Protein AF-A0A699X3F3-F1 (afdb_monomer_lite)

pLDDT: mean 88.19, std 12.66, range [46.34, 97.38]

Radius of gyration: 15.13 Å; chains: 1; bounding box: 33×50×34 Å

Sequence (91 aa):
ARDRLSRDAQNLTDQSRTDPSVTAPYKWDEISETAKHAGILTVVNNAGPQTRPYYEKGRYMTNVNEENWVARWYLWHSFRYRLVRPFRPVQ

Secondary structure (DSSP, 8-state):
-HHHHTT-GGGB-HHHHH-TT--SSPPGGGB-HHHHHHHHHHHHHT--TTTHHHHHHTEEE-SS-EEEHHHHHHHHHHHHTTT--------

Structure (mmCIF, N/CA/C/O backbone):
data_AF-A0A699X3F3-F1
#
_entry.id   AF-A0A699X3F3-F1
#
loop_
_atom_site.group_PDB
_atom_site.id
_atom_site.type_symbol
_atom_site.label_atom_id
_atom_site.label_alt_id
_atom_site.label_comp_id
_atom_site.label_asym_id
_atom_site.label_entity_id
_atom_site.label_seq_id
_atom_site.pdbx_PDB_ins_code
_atom_site.Cartn_x
_atom_site.Cartn_y
_atom_site.Cartn_z
_atom_site.occupancy
_atom_site.B_iso_or_equiv
_atom_site.auth_seq_id
_atom_site.auth_comp_id
_atom_site.auth_asym_id
_atom_site.auth_atom_id
_atom_site.pdbx_PDB_model_num
ATOM 1 N N . ALA A 1 1 ? -6.427 -5.471 -2.987 1.00 81.38 1 ALA A N 1
ATOM 2 C CA . ALA A 1 1 ? -5.333 -4.535 -2.634 1.00 81.38 1 ALA A CA 1
ATOM 3 C C . ALA A 1 1 ? -3.972 -5.018 -3.153 1.00 81.38 1 ALA A C 1
ATOM 5 O O . ALA A 1 1 ? -3.462 -4.393 -4.072 1.00 81.38 1 ALA A O 1
ATOM 6 N N . ARG A 1 2 ? -3.422 -6.143 -2.657 1.00 89.00 2 ARG A N 1
ATOM 7 C CA . ARG A 1 2 ? -2.114 -6.703 -3.079 1.00 89.00 2 ARG A CA 1
ATOM 8 C C . ARG A 1 2 ? -1.933 -6.842 -4.595 1.00 89.00 2 ARG A C 1
ATOM 10 O O . ARG A 1 2 ? -0.947 -6.359 -5.138 1.00 89.00 2 ARG A O 1
ATOM 17 N N . ASP A 1 3 ? -2.870 -7.498 -5.279 1.00 89.75 3 ASP A N 1
ATOM 18 C CA . ASP A 1 3 ? -2.719 -7.790 -6.715 1.00 89.75 3 ASP A CA 1
ATOM 19 C C . ASP A 1 3 ? -2.695 -6.528 -7.572 1.00 89.75 3 ASP A C 1
ATOM 21 O O . ASP A 1 3 ? -1.956 -6.470 -8.545 1.00 89.75 3 ASP A O 1
ATOM 25 N N . ARG A 1 4 ? -3.450 -5.498 -7.174 1.00 89.44 4 ARG A N 1
ATOM 26 C CA . ARG A 1 4 ? -3.403 -4.183 -7.819 1.00 89.44 4 ARG A CA 1
ATOM 27 C C . ARG A 1 4 ? -2.039 -3.523 -7.599 1.00 89.44 4 ARG A C 1
ATOM 29 O O . ARG A 1 4 ? -1.401 -3.124 -8.560 1.00 89.44 4 ARG A O 1
ATOM 36 N N . LEU A 1 5 ? -1.575 -3.480 -6.347 1.00 92.31 5 LEU A N 1
ATOM 37 C CA . LEU A 1 5 ? -0.291 -2.866 -5.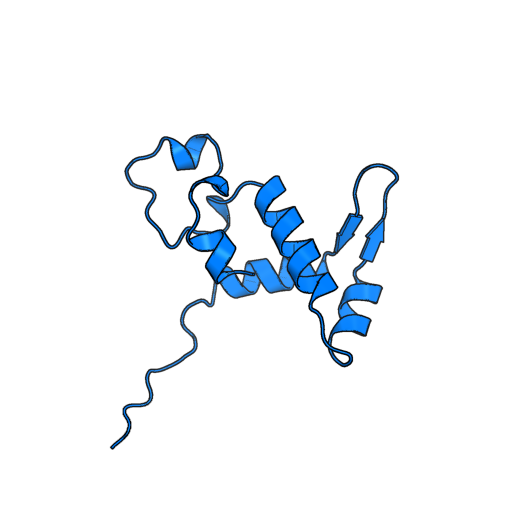977 1.00 92.31 5 LEU A CA 1
ATOM 38 C C . LEU A 1 5 ? 0.903 -3.519 -6.676 1.00 92.31 5 LEU A C 1
ATOM 40 O O . LEU A 1 5 ? 1.793 -2.832 -7.153 1.00 92.31 5 LEU A O 1
ATOM 44 N N . SER A 1 6 ? 0.916 -4.848 -6.737 1.00 92.81 6 SER A N 1
ATOM 45 C CA . SER A 1 6 ? 2.046 -5.615 -7.273 1.00 92.81 6 SER A CA 1
ATOM 46 C C . SER A 1 6 ? 2.101 -5.677 -8.802 1.00 92.81 6 SER A C 1
ATOM 48 O O . SER A 1 6 ? 3.029 -6.274 -9.333 1.00 92.81 6 SER A O 1
ATOM 50 N N . ARG A 1 7 ? 1.131 -5.114 -9.529 1.00 93.50 7 ARG A N 1
ATOM 51 C CA . ARG A 1 7 ? 1.091 -5.179 -11.004 1.00 93.50 7 ARG A CA 1
ATOM 52 C C . ARG A 1 7 ? 1.254 -3.833 -11.692 1.00 93.50 7 ARG A C 1
ATOM 54 O O . ARG A 1 7 ? 1.485 -3.804 -12.893 1.00 93.50 7 ARG A O 1
ATOM 61 N N . ASP A 1 8 ? 1.107 -2.743 -10.956 1.00 94.38 8 ASP A N 1
ATOM 62 C CA . ASP A 1 8 ? 1.080 -1.401 -11.520 1.00 94.38 8 ASP A CA 1
ATOM 63 C C . ASP A 1 8 ? 2.398 -0.673 -11.228 1.00 94.38 8 ASP A C 1
ATOM 65 O O . ASP A 1 8 ? 2.752 -0.439 -10.0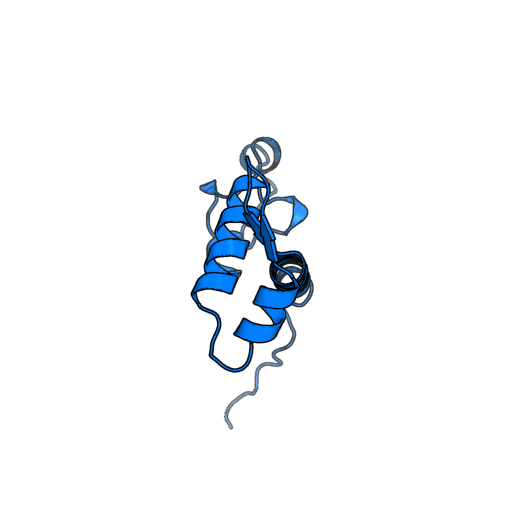71 1.00 94.38 8 ASP A O 1
ATOM 69 N N . ALA A 1 9 ? 3.125 -0.346 -12.300 1.00 93.88 9 ALA A N 1
ATOM 70 C CA . ALA A 1 9 ? 4.447 0.275 -12.270 1.00 93.88 9 ALA A CA 1
ATOM 71 C C . ALA A 1 9 ? 4.443 1.690 -11.664 1.00 93.88 9 ALA A C 1
ATOM 73 O O . ALA A 1 9 ? 5.484 2.172 -11.212 1.00 93.88 9 ALA A O 1
ATOM 74 N N . GLN A 1 10 ? 3.284 2.358 -11.602 1.00 95.06 10 GLN A N 1
ATOM 75 C CA . GLN A 1 10 ? 3.160 3.641 -10.906 1.00 95.06 10 GLN A CA 1
ATOM 76 C C . GLN A 1 10 ? 3.377 3.491 -9.398 1.00 95.06 10 GLN A C 1
ATOM 78 O O . GLN A 1 10 ? 3.821 4.431 -8.743 1.00 95.06 10 GLN A O 1
ATOM 83 N N . ASN A 1 11 ? 3.149 2.294 -8.851 1.00 96.12 11 ASN A N 1
ATOM 84 C CA . ASN A 1 11 ? 3.356 2.018 -7.434 1.00 96.12 11 ASN A CA 1
ATOM 85 C C . ASN A 1 11 ? 4.827 1.807 -7.061 1.00 96.12 11 ASN A C 1
ATOM 87 O O . ASN A 1 11 ? 5.132 1.775 -5.870 1.00 96.12 11 ASN A O 1
ATOM 91 N N . LEU A 1 12 ? 5.733 1.665 -8.032 1.00 96.88 12 LEU A N 1
ATOM 92 C CA . LEU A 1 12 ? 7.153 1.440 -7.770 1.00 96.88 12 LEU A CA 1
ATOM 93 C C . LEU A 1 12 ? 7.826 2.649 -7.114 1.00 96.88 12 LEU A C 1
ATOM 95 O O . LEU A 1 12 ? 7.403 3.793 -7.295 1.00 96.88 12 LEU A O 1
ATOM 99 N N . THR A 1 13 ? 8.906 2.389 -6.379 1.00 97.38 13 THR A N 1
ATOM 100 C CA . THR A 1 13 ? 9.895 3.425 -6.055 1.00 97.38 13 THR A CA 1
ATOM 101 C C . THR A 1 13 ? 10.540 3.957 -7.337 1.00 97.38 13 THR A C 1
ATOM 103 O O . THR A 1 13 ? 10.566 3.265 -8.358 1.00 97.38 13 THR A O 1
ATOM 106 N N . ASP A 1 14 ? 11.095 5.168 -7.297 1.00 96.12 14 ASP A N 1
ATOM 107 C CA . ASP A 1 14 ? 11.767 5.741 -8.470 1.00 96.12 14 ASP A CA 1
ATOM 108 C C . ASP A 1 14 ? 12.952 4.877 -8.919 1.00 96.12 14 ASP A C 1
ATOM 110 O O . ASP A 1 14 ? 13.100 4.611 -10.110 1.00 96.12 14 ASP A O 1
ATOM 114 N N . GLN A 1 15 ? 13.717 4.337 -7.963 1.00 96.00 15 GLN A N 1
ATOM 115 C CA . GLN A 1 15 ? 14.812 3.406 -8.233 1.00 96.00 15 GLN A CA 1
ATOM 116 C C . GLN A 1 15 ? 14.312 2.133 -8.927 1.00 96.00 15 GLN A C 1
ATOM 118 O O . GLN A 1 15 ? 14.805 1.779 -9.997 1.00 96.00 15 GLN A O 1
ATOM 123 N N . SER A 1 16 ? 13.306 1.462 -8.359 1.00 96.31 16 SER A N 1
ATOM 124 C CA . SER A 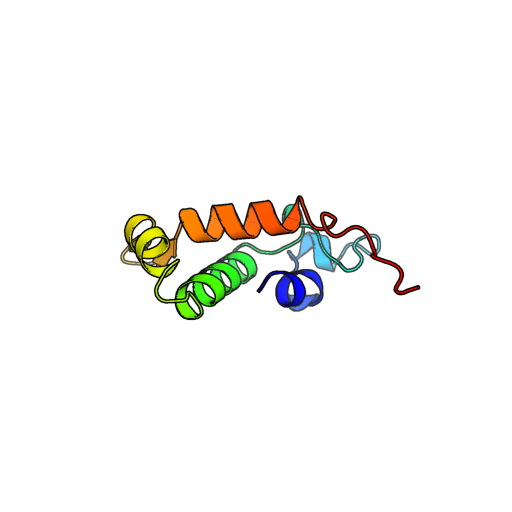1 16 ? 12.766 0.224 -8.932 1.00 96.31 16 SER A CA 1
ATOM 125 C C . SER A 1 16 ? 12.113 0.447 -10.296 1.00 96.31 16 SER A C 1
ATOM 127 O O . SER A 1 16 ? 12.135 -0.450 -11.127 1.00 96.31 16 SER A O 1
ATOM 129 N N . ARG A 1 17 ? 11.555 1.636 -10.556 1.00 95.00 17 ARG A N 1
ATOM 130 C CA . ARG A 1 17 ? 10.978 1.990 -11.862 1.00 95.00 17 ARG A CA 1
ATOM 131 C C . ARG A 1 17 ? 12.039 2.125 -12.955 1.00 95.00 17 ARG A C 1
ATOM 133 O O . ARG A 1 17 ? 11.750 1.849 -14.114 1.00 95.00 17 ARG A O 1
ATOM 140 N N . THR A 1 18 ? 13.239 2.569 -12.594 1.00 95.50 18 THR A N 1
ATOM 141 C CA . THR A 1 18 ? 14.362 2.721 -13.534 1.00 95.50 18 THR A CA 1
ATOM 142 C C . THR A 1 18 ? 15.154 1.436 -13.772 1.00 95.50 18 THR A C 1
ATOM 144 O O . THR A 1 18 ? 15.963 1.392 -14.695 1.00 95.50 18 THR A O 1
ATOM 147 N N . ASP A 1 19 ? 14.933 0.396 -12.967 1.00 95.50 19 ASP A N 1
ATOM 148 C CA . ASP A 1 19 ? 15.651 -0.872 -13.069 1.00 95.50 19 ASP A CA 1
ATOM 149 C C . ASP A 1 19 ? 14.942 -1.832 -14.050 1.00 95.50 19 ASP A C 1
ATOM 151 O O . ASP A 1 19 ? 13.830 -2.286 -13.770 1.00 95.50 19 ASP A O 1
ATOM 155 N N . PRO A 1 20 ? 15.568 -2.196 -15.187 1.00 93.06 20 PRO A N 1
ATOM 156 C CA . PRO A 1 20 ? 14.960 -3.089 -16.174 1.00 93.06 20 PRO A CA 1
ATOM 157 C C . PRO A 1 20 ? 14.813 -4.542 -15.689 1.00 93.06 20 PRO A C 1
ATOM 159 O O . PRO A 1 20 ? 14.095 -5.320 -16.316 1.00 93.06 20 PRO A O 1
ATOM 162 N N . SER A 1 21 ? 15.479 -4.934 -14.597 1.00 94.75 21 SER A N 1
ATOM 163 C CA . SER A 1 21 ? 15.341 -6.266 -13.996 1.00 94.75 21 SER A CA 1
ATOM 164 C C . SER A 1 21 ? 14.093 -6.401 -13.115 1.00 94.75 21 SER A C 1
ATOM 166 O O . SER A 1 21 ? 13.641 -7.518 -12.836 1.00 94.75 21 SER A O 1
ATOM 168 N N . VAL A 1 22 ? 13.495 -5.275 -12.707 1.00 95.00 22 VAL A N 1
ATOM 169 C CA . VAL A 1 22 ? 12.274 -5.247 -11.902 1.00 95.00 22 VAL A CA 1
ATOM 170 C C . VAL A 1 22 ? 11.078 -5.545 -12.795 1.00 95.00 22 VAL A C 1
ATOM 172 O O . VAL A 1 22 ? 10.661 -4.751 -13.636 1.00 95.00 22 VAL A O 1
ATOM 175 N N . THR A 1 23 ? 10.481 -6.714 -12.585 1.00 93.31 23 THR A N 1
ATOM 176 C CA . THR A 1 23 ? 9.322 -7.174 -13.350 1.00 93.31 23 THR A CA 1
ATOM 177 C C . THR A 1 23 ? 8.162 -7.502 -12.429 1.00 93.31 23 THR A C 1
ATOM 179 O O . THR A 1 23 ? 8.327 -7.937 -11.287 1.00 93.31 23 THR A O 1
ATOM 182 N N . ALA A 1 24 ? 6.951 -7.272 -12.932 1.00 91.19 24 ALA A N 1
ATOM 183 C CA . ALA A 1 24 ? 5.760 -7.665 -12.214 1.00 91.19 24 ALA A CA 1
ATOM 184 C C . ALA A 1 24 ? 5.695 -9.200 -12.126 1.00 91.19 24 ALA A C 1
ATOM 186 O O . ALA A 1 24 ? 6.074 -9.902 -13.064 1.00 91.19 24 ALA A O 1
ATOM 187 N N . PRO A 1 25 ? 5.112 -9.747 -11.058 1.00 93.06 25 PRO A N 1
ATOM 188 C CA . PRO A 1 25 ? 4.519 -9.032 -9.928 1.00 93.06 25 PRO A CA 1
ATOM 189 C C . PRO A 1 25 ? 5.538 -8.580 -8.862 1.00 93.06 25 PRO A C 1
ATOM 191 O O . PRO A 1 25 ? 6.204 -9.413 -8.237 1.00 93.06 25 PRO A O 1
ATOM 194 N N . TYR A 1 26 ? 5.549 -7.270 -8.606 1.00 93.56 26 TYR A N 1
ATOM 195 C CA . TYR A 1 26 ? 6.515 -6.552 -7.776 1.00 93.56 26 TYR A CA 1
ATOM 196 C C . TYR A 1 26 ? 6.495 -6.980 -6.305 1.00 93.56 26 TYR A C 1
ATOM 198 O O . TYR A 1 26 ? 5.454 -7.361 -5.745 1.00 93.56 26 TYR A O 1
ATOM 206 N N . LYS A 1 27 ? 7.662 -6.901 -5.669 1.00 93.69 27 LYS A N 1
ATOM 207 C CA . LYS A 1 27 ? 7.905 -7.219 -4.259 1.00 93.69 27 LYS A CA 1
ATOM 208 C C . LYS A 1 27 ? 7.590 -6.021 -3.375 1.00 93.69 27 LYS A C 1
ATOM 210 O O . LYS A 1 27 ? 7.608 -4.883 -3.819 1.00 93.69 27 LYS A O 1
ATOM 215 N N . TRP A 1 28 ? 7.348 -6.276 -2.090 1.00 94.81 28 TRP A N 1
ATOM 216 C CA . TRP A 1 28 ? 7.049 -5.218 -1.118 1.00 94.81 28 TRP A CA 1
ATOM 217 C C . TRP A 1 28 ? 8.106 -4.104 -1.101 1.00 94.81 28 TRP A C 1
ATOM 219 O O . TRP A 1 28 ? 7.751 -2.930 -1.047 1.00 94.81 28 TRP A O 1
ATOM 229 N N . ASP A 1 29 ? 9.385 -4.472 -1.183 1.00 95.12 29 ASP A N 1
ATOM 230 C CA . ASP A 1 29 ? 10.507 -3.530 -1.111 1.00 95.12 29 ASP A CA 1
ATOM 231 C C . ASP A 1 29 ? 10.657 -2.679 -2.385 1.00 95.12 29 ASP A C 1
ATOM 233 O O . ASP A 1 29 ? 11.272 -1.620 -2.349 1.00 95.12 29 ASP A O 1
ATOM 237 N N . GLU A 1 30 ? 10.029 -3.091 -3.491 1.00 96.38 30 GLU A N 1
ATOM 238 C CA . GLU A 1 30 ? 10.025 -2.365 -4.768 1.00 96.38 30 GLU A CA 1
ATOM 239 C C . GLU A 1 30 ? 8.893 -1.319 -4.836 1.00 96.38 30 GLU A C 1
ATOM 241 O O . GLU A 1 30 ? 8.913 -0.430 -5.687 1.00 96.38 30 GLU A O 1
ATOM 246 N N . ILE A 1 31 ? 7.905 -1.395 -3.933 1.00 97.25 31 ILE A N 1
ATOM 247 C CA . ILE A 1 31 ? 6.742 -0.497 -3.885 1.00 97.25 31 ILE A CA 1
ATOM 248 C C . ILE A 1 31 ? 7.041 0.746 -3.031 1.00 97.25 31 ILE A C 1
ATOM 250 O O . ILE A 1 31 ? 7.571 0.647 -1.921 1.00 97.25 31 ILE A O 1
ATOM 254 N N . SER A 1 32 ? 6.630 1.921 -3.510 1.00 97.31 32 SER A N 1
ATOM 255 C CA . SER A 1 32 ? 6.743 3.196 -2.793 1.00 97.31 32 SER A CA 1
ATOM 256 C C . SER A 1 32 ? 5.894 3.238 -1.514 1.00 97.31 32 SER A C 1
ATOM 258 O O . SER A 1 32 ? 4.831 2.618 -1.419 1.00 97.31 32 SER A O 1
ATOM 260 N N . GLU A 1 33 ? 6.333 4.009 -0.514 1.00 95.06 33 GLU A N 1
ATOM 261 C CA . GLU A 1 33 ? 5.578 4.172 0.740 1.00 95.06 33 GLU A CA 1
ATOM 262 C C . GLU A 1 33 ? 4.202 4.811 0.515 1.00 95.06 33 GLU A C 1
ATOM 264 O O . GLU A 1 33 ? 3.228 4.387 1.136 1.00 95.06 33 GLU A O 1
ATOM 269 N N . THR A 1 34 ? 4.081 5.742 -0.434 1.00 95.06 34 THR A N 1
ATOM 270 C CA . THR A 1 34 ? 2.796 6.341 -0.828 1.00 95.06 34 THR A CA 1
ATOM 271 C C . THR A 1 34 ? 1.822 5.288 -1.355 1.00 95.06 34 THR A C 1
ATOM 273 O O . THR A 1 34 ? 0.670 5.223 -0.920 1.00 95.06 34 THR A O 1
ATOM 276 N N . ALA A 1 35 ? 2.285 4.406 -2.246 1.00 96.00 35 ALA A N 1
ATOM 277 C CA . ALA A 1 35 ? 1.457 3.327 -2.772 1.00 96.00 35 ALA A CA 1
ATOM 278 C C . ALA A 1 35 ? 1.080 2.314 -1.681 1.00 96.00 35 ALA A C 1
ATOM 280 O O . ALA A 1 35 ? -0.082 1.906 -1.586 1.00 96.00 35 ALA A O 1
ATOM 281 N N . LYS A 1 36 ? 2.024 1.948 -0.801 1.00 96.00 36 LYS A N 1
ATOM 282 C CA . LYS A 1 36 ? 1.747 1.094 0.368 1.00 96.00 36 LYS A CA 1
ATOM 283 C C . LYS A 1 36 ? 0.673 1.712 1.257 1.00 96.00 36 LYS A C 1
ATOM 285 O O . LYS A 1 36 ? -0.268 1.013 1.630 1.00 96.00 36 LYS A O 1
ATOM 290 N N . HIS A 1 37 ? 0.772 3.006 1.550 1.00 94.56 37 HIS A N 1
ATOM 291 C CA . HIS A 1 37 ? -0.198 3.741 2.356 1.00 94.56 37 HIS A CA 1
ATOM 292 C C . HIS A 1 37 ? -1.596 3.745 1.720 1.00 94.56 37 HIS A C 1
ATOM 294 O O . HIS A 1 37 ? -2.564 3.334 2.360 1.00 94.56 37 HIS A O 1
ATOM 300 N N . ALA A 1 38 ? -1.712 4.071 0.429 1.00 94.06 38 ALA A N 1
ATOM 301 C CA . ALA A 1 38 ? -2.983 3.975 -0.296 1.00 94.06 38 ALA A CA 1
ATOM 302 C C . ALA A 1 38 ? -3.557 2.541 -0.281 1.00 94.06 38 ALA A C 1
ATOM 304 O O . ALA A 1 38 ? -4.769 2.322 -0.162 1.00 94.06 38 ALA A O 1
ATOM 305 N N . GLY A 1 39 ? -2.676 1.542 -0.361 1.00 94.75 39 GLY A N 1
ATOM 306 C CA . GLY A 1 39 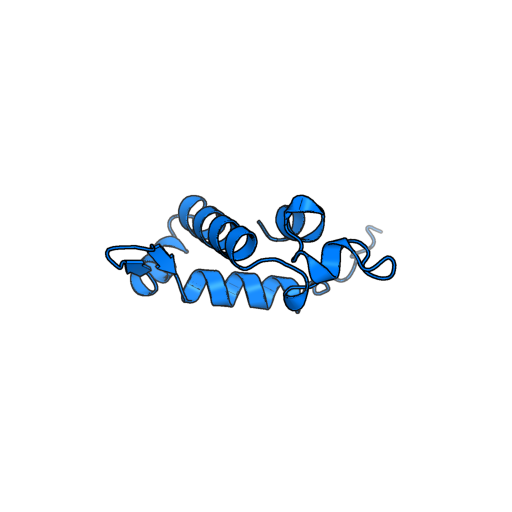? -2.994 0.130 -0.189 1.00 94.75 39 GLY A CA 1
ATOM 307 C C . GLY A 1 39 ? -3.581 -0.207 1.179 1.00 94.75 39 GLY A C 1
ATOM 308 O O . GLY A 1 39 ? -4.594 -0.904 1.251 1.00 94.75 39 GLY A O 1
ATOM 309 N N . ILE A 1 40 ? -2.962 0.302 2.243 1.00 94.81 40 ILE A N 1
ATOM 310 C CA . ILE A 1 40 ? -3.390 0.140 3.637 1.00 94.81 40 ILE A CA 1
ATOM 311 C C . ILE A 1 40 ? -4.790 0.722 3.828 1.00 94.81 40 ILE A C 1
ATOM 313 O O . ILE A 1 40 ? -5.683 0.003 4.275 1.00 94.81 40 ILE A O 1
ATOM 317 N N . LEU A 1 41 ? -5.019 1.966 3.402 1.00 93.50 41 LEU A N 1
ATOM 318 C CA . LEU A 1 41 ? -6.338 2.601 3.492 1.00 93.50 41 LEU A CA 1
ATOM 319 C C . LEU A 1 41 ? -7.394 1.821 2.700 1.00 93.50 41 LEU A C 1
ATOM 321 O O . LEU A 1 41 ? -8.496 1.585 3.187 1.00 93.50 41 LEU A O 1
ATOM 325 N N . THR A 1 42 ? -7.041 1.320 1.510 1.00 94.25 42 THR A N 1
ATOM 326 C CA . THR A 1 42 ? -7.935 0.460 0.717 1.00 94.25 42 THR A CA 1
ATOM 327 C C . THR A 1 42 ? -8.314 -0.826 1.469 1.00 94.25 42 THR A C 1
ATOM 329 O O . THR A 1 42 ? -9.447 -1.287 1.350 1.00 94.25 42 THR A O 1
ATOM 332 N N . VAL A 1 43 ? -7.389 -1.441 2.215 1.00 94.06 43 VAL A N 1
ATOM 333 C CA . VAL A 1 43 ? -7.672 -2.645 3.022 1.00 94.06 43 VAL A CA 1
ATOM 334 C C . VAL A 1 43 ? -8.626 -2.319 4.169 1.00 94.06 43 VAL A C 1
ATOM 336 O O . VAL A 1 43 ? -9.599 -3.044 4.360 1.00 94.06 43 VAL A O 1
ATOM 339 N N . VAL A 1 44 ? -8.372 -1.229 4.894 1.00 93.62 44 VAL A N 1
ATOM 340 C CA . VAL A 1 44 ? -9.200 -0.804 6.033 1.00 93.62 44 VAL A CA 1
ATOM 341 C C . VAL A 1 44 ? -10.612 -0.431 5.576 1.00 93.62 44 VAL A C 1
ATOM 343 O O . VAL A 1 44 ? -11.590 -0.918 6.142 1.00 93.62 44 VAL A O 1
ATOM 346 N N . ASN A 1 45 ? -10.732 0.355 4.503 1.00 92.44 45 ASN A N 1
ATOM 347 C CA . ASN A 1 45 ? -12.024 0.800 3.973 1.00 92.44 45 ASN A CA 1
ATOM 348 C C . ASN A 1 45 ? -12.887 -0.370 3.480 1.00 92.44 45 ASN A C 1
ATOM 350 O O . ASN A 1 45 ? -14.097 -0.384 3.696 1.00 92.44 45 ASN A O 1
ATOM 354 N N . ASN A 1 46 ? -12.262 -1.389 2.885 1.00 93.81 46 ASN A N 1
ATOM 355 C CA . ASN A 1 46 ? -12.953 -2.584 2.396 1.00 93.81 46 ASN A CA 1
ATOM 356 C C . ASN A 1 46 ? -13.126 -3.682 3.462 1.00 93.81 46 ASN A C 1
ATOM 358 O O . ASN A 1 46 ? -13.584 -4.779 3.1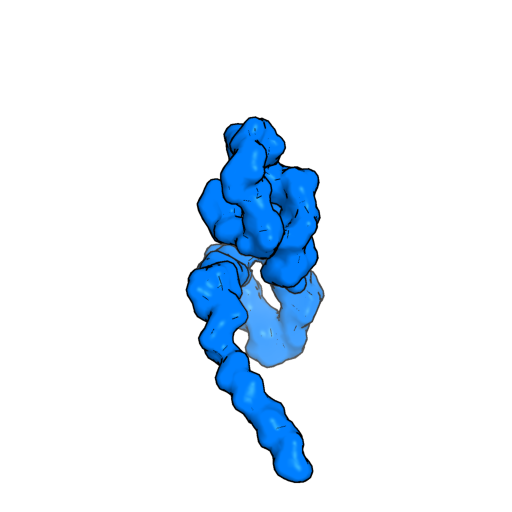40 1.00 93.81 46 ASN A O 1
ATOM 362 N N . ALA A 1 47 ? -12.732 -3.437 4.715 1.00 93.12 47 ALA A N 1
ATOM 363 C CA . ALA A 1 47 ? -12.835 -4.429 5.776 1.00 93.12 47 ALA A CA 1
ATOM 364 C C . ALA A 1 47 ? -14.296 -4.790 6.069 1.00 93.12 47 ALA A C 1
ATOM 366 O O . ALA A 1 47 ? -15.149 -3.912 6.205 1.00 93.12 47 ALA A O 1
ATOM 367 N N . GLY A 1 48 ? -14.577 -6.087 6.203 1.00 92.56 48 GLY A N 1
ATOM 368 C CA . GLY A 1 48 ? -15.893 -6.575 6.600 1.00 92.56 48 GLY A CA 1
ATOM 369 C C . GLY A 1 48 ? -16.155 -6.395 8.103 1.00 92.56 48 GLY A C 1
ATOM 370 O O . GLY A 1 48 ? -15.227 -6.108 8.862 1.00 92.56 48 GLY A O 1
ATOM 371 N N . PRO A 1 49 ? -17.395 -6.633 8.569 1.00 93.81 49 PRO A N 1
ATOM 372 C CA . PRO A 1 49 ? -17.775 -6.445 9.973 1.00 93.81 49 PRO A CA 1
ATOM 373 C C . PRO A 1 49 ? -16.928 -7.251 10.966 1.00 93.81 49 PRO A C 1
ATOM 375 O O . PRO A 1 49 ? -16.692 -6.804 12.081 1.00 93.81 49 PRO A O 1
ATOM 378 N N . GLN A 1 50 ? -16.442 -8.427 10.558 1.00 92.69 50 GLN A N 1
ATOM 379 C CA . GLN A 1 50 ? -15.611 -9.284 11.406 1.00 92.69 50 GLN A CA 1
ATOM 380 C C . GLN A 1 50 ? -14.164 -8.788 11.530 1.00 92.69 50 GLN A C 1
ATOM 382 O O . GLN A 1 50 ? -13.554 -8.952 12.580 1.00 92.69 50 GLN A O 1
ATOM 387 N N . THR A 1 51 ? -13.593 -8.195 10.474 1.00 92.19 51 THR A N 1
ATOM 388 C CA . THR A 1 51 ? -12.179 -7.781 10.458 1.00 92.19 51 THR A CA 1
ATOM 389 C C . THR A 1 51 ? -11.978 -6.324 10.862 1.00 92.19 51 THR A C 1
ATOM 391 O O . THR A 1 51 ? -10.930 -5.974 11.405 1.00 92.19 51 THR A O 1
ATOM 394 N N . ARG A 1 52 ? -12.994 -5.481 10.658 1.00 93.81 52 ARG A N 1
ATOM 395 C CA . ARG A 1 52 ? -12.968 -4.052 10.986 1.00 93.81 52 ARG A CA 1
ATOM 396 C C . ARG A 1 52 ? -12.564 -3.743 12.440 1.00 93.81 52 ARG A C 1
ATOM 398 O O . ARG A 1 52 ? -11.683 -2.897 12.594 1.00 93.81 52 ARG A O 1
ATOM 405 N N . PRO A 1 53 ? -13.046 -4.459 13.478 1.00 95.06 53 PRO A N 1
ATOM 406 C CA . PRO A 1 53 ? -12.648 -4.184 14.862 1.00 95.06 53 PRO A CA 1
ATOM 407 C C . PRO A 1 53 ? -11.141 -4.333 15.115 1.00 95.06 53 PRO A C 1
ATOM 409 O O . PRO A 1 53 ? -10.578 -3.666 15.980 1.00 95.06 53 PRO A O 1
ATOM 412 N N . TYR A 1 54 ? -10.456 -5.204 14.368 1.00 93.31 54 TYR A N 1
ATOM 413 C CA . TYR A 1 54 ? -9.006 -5.365 14.494 1.00 93.31 54 TYR A CA 1
ATOM 414 C C . TYR A 1 54 ? -8.253 -4.191 13.871 1.00 93.31 54 TYR A C 1
ATOM 416 O O . TYR A 1 54 ? -7.253 -3.741 14.426 1.00 93.31 54 TYR A O 1
ATOM 424 N N . TYR A 1 55 ? -8.743 -3.662 12.748 1.00 93.81 55 TYR A N 1
ATOM 425 C CA . TYR A 1 55 ? -8.158 -2.473 12.137 1.00 93.81 55 TYR A CA 1
ATOM 426 C C . TYR A 1 55 ? -8.416 -1.220 12.971 1.00 93.81 55 TYR A C 1
ATOM 428 O O . TYR A 1 55 ? -7.513 -0.401 13.090 1.00 93.81 55 TYR A O 1
ATOM 436 N N . GLU A 1 56 ? -9.577 -1.085 13.605 1.00 91.81 56 GLU A N 1
ATOM 437 C CA . GLU A 1 56 ? -9.861 0.036 14.513 1.00 91.81 56 GLU A CA 1
ATOM 438 C C . GLU A 1 56 ? -8.874 0.087 15.684 1.00 91.81 56 GLU A C 1
ATOM 440 O O . GLU A 1 56 ? -8.324 1.146 15.975 1.00 91.81 56 GLU A O 1
ATOM 445 N N . LYS A 1 57 ? -8.550 -1.066 16.284 1.00 91.81 57 LYS A N 1
ATOM 446 C CA . LYS A 1 57 ? -7.518 -1.169 17.334 1.00 91.81 57 LYS A CA 1
ATOM 447 C C . LYS A 1 57 ? -6.116 -0.803 16.845 1.00 91.81 57 LYS A C 1
ATOM 449 O O . LYS A 1 57 ? -5.271 -0.401 17.636 1.00 91.81 57 LYS A O 1
ATOM 454 N N . GLY A 1 58 ? -5.857 -0.995 15.554 1.00 88.62 58 GLY A N 1
ATOM 455 C CA . GLY A 1 58 ? -4.580 -0.694 14.920 1.00 88.62 58 GLY A CA 1
ATOM 456 C C . GLY A 1 58 ? -4.456 0.720 14.368 1.00 88.62 58 GLY A C 1
ATOM 457 O O . GLY A 1 58 ? -3.405 1.055 13.816 1.00 88.62 58 GLY A O 1
ATOM 458 N N . ARG A 1 59 ? -5.526 1.515 14.453 1.00 91.19 59 ARG A N 1
ATOM 459 C CA . ARG A 1 59 ? -5.611 2.846 13.861 1.00 91.19 59 ARG A CA 1
ATOM 460 C C . ARG A 1 59 ? -4.819 3.843 14.696 1.00 91.19 59 ARG A C 1
ATOM 462 O O . ARG A 1 59 ? -5.035 3.967 15.898 1.00 91.19 59 ARG A O 1
ATOM 469 N N . TYR A 1 60 ? -3.945 4.588 14.037 1.00 87.88 60 TYR A N 1
ATOM 470 C CA . TYR A 1 60 ? -3.209 5.689 14.635 1.00 87.88 60 TYR A CA 1
ATOM 471 C C . TYR A 1 60 ? -3.338 6.911 13.732 1.00 87.88 60 TYR A C 1
ATOM 473 O O . TYR A 1 60 ? -2.930 6.878 12.576 1.00 87.88 60 TYR A O 1
ATOM 481 N N . MET A 1 61 ? -3.946 7.979 14.239 1.00 84.12 61 MET A N 1
ATOM 482 C CA . MET A 1 61 ? -4.110 9.226 13.498 1.00 84.12 61 MET A CA 1
ATOM 483 C C . MET A 1 61 ? -3.198 10.288 14.091 1.00 84.12 61 MET A C 1
ATOM 485 O O . MET A 1 61 ? -3.246 10.567 15.287 1.00 84.12 61 MET A O 1
ATOM 489 N N . THR A 1 62 ? -2.384 10.884 13.233 1.00 78.38 62 THR A N 1
ATOM 490 C CA . THR A 1 62 ? -1.631 12.103 13.530 1.00 78.38 62 THR A CA 1
ATOM 491 C C . THR A 1 62 ? -2.278 13.280 12.805 1.00 78.38 62 THR A C 1
ATOM 493 O O . THR A 1 62 ? -3.152 13.094 11.961 1.00 78.38 62 THR A O 1
ATOM 496 N N . ASN A 1 63 ? -1.801 14.497 13.068 1.00 74.25 63 ASN A N 1
ATOM 497 C CA . ASN A 1 63 ? -2.235 15.689 12.329 1.00 74.25 63 ASN A CA 1
ATOM 498 C C . ASN A 1 63 ? -1.864 15.654 10.834 1.00 74.25 63 ASN A C 1
ATOM 500 O O . ASN A 1 63 ? -2.341 16.492 10.076 1.00 74.25 63 ASN A O 1
ATOM 504 N N . VAL A 1 64 ? -0.992 14.727 10.421 1.00 72.38 64 VAL A N 1
ATOM 505 C CA . VAL A 1 64 ? -0.410 14.690 9.071 1.00 72.38 64 VAL A CA 1
ATOM 506 C C . VAL A 1 64 ? -0.781 13.410 8.322 1.00 72.38 64 VAL A C 1
ATOM 508 O O . VAL A 1 64 ? -0.983 13.462 7.117 1.00 72.38 64 VAL A O 1
ATOM 511 N N . ASN A 1 65 ? -0.907 12.275 9.018 1.00 75.50 65 ASN A N 1
ATOM 512 C CA . ASN A 1 65 ? -1.154 10.961 8.422 1.00 75.50 65 ASN A CA 1
ATOM 513 C C . ASN A 1 65 ? -2.081 10.079 9.271 1.00 75.50 65 ASN A C 1
ATOM 515 O O . ASN A 1 65 ? -1.982 10.048 10.501 1.00 75.50 65 ASN A O 1
ATOM 519 N N . GLU A 1 66 ? -2.909 9.289 8.581 1.00 84.94 66 GLU A N 1
ATOM 520 C CA . GLU A 1 66 ? -3.633 8.145 9.138 1.00 84.94 66 GLU A CA 1
ATOM 521 C C . GLU A 1 66 ? -2.853 6.853 8.887 1.00 84.94 66 GLU A C 1
ATOM 523 O O . GLU A 1 66 ? -2.686 6.414 7.754 1.00 84.94 66 GLU A O 1
ATOM 528 N N . GLU A 1 67 ? -2.417 6.188 9.944 1.00 88.31 67 GLU A N 1
ATOM 529 C CA . GLU A 1 67 ? -1.762 4.894 9.850 1.00 88.31 67 GLU A CA 1
ATOM 530 C C . GLU A 1 67 ? -2.630 3.772 10.410 1.00 88.31 67 GLU A C 1
ATOM 532 O O . GLU A 1 67 ? -3.502 3.953 11.263 1.00 88.31 67 GLU A O 1
ATOM 537 N N . ASN A 1 68 ? -2.369 2.563 9.918 1.00 94.00 68 ASN A N 1
ATOM 538 C CA . ASN A 1 68 ? -2.969 1.356 10.452 1.00 94.00 68 ASN A CA 1
ATOM 539 C C . ASN A 1 68 ? -1.945 0.223 10.441 1.00 94.00 68 ASN A C 1
ATOM 541 O O . ASN A 1 68 ? -1.699 -0.400 9.402 1.00 94.00 68 ASN A O 1
ATOM 545 N N . TRP A 1 69 ? -1.321 -0.032 11.591 1.00 93.38 69 TRP A N 1
ATOM 546 C CA . TRP A 1 69 ? -0.220 -0.994 11.670 1.00 93.38 69 TRP A CA 1
ATOM 547 C C . TRP A 1 69 ? -0.696 -2.431 11.426 1.00 93.38 69 TRP A C 1
ATOM 549 O O . TRP A 1 69 ? 0.030 -3.216 10.819 1.00 93.38 69 TRP A O 1
ATOM 559 N N . VAL A 1 70 ? -1.935 -2.762 11.811 1.00 94.88 70 VAL A N 1
ATOM 560 C CA . VAL A 1 70 ? -2.534 -4.091 11.593 1.00 94.88 70 VAL A CA 1
ATOM 561 C C . VAL A 1 70 ? -2.740 -4.337 10.099 1.00 94.88 70 VAL A C 1
ATOM 563 O O . VAL A 1 70 ? -2.367 -5.389 9.578 1.00 94.88 70 VAL A O 1
ATOM 566 N N . ALA A 1 71 ? -3.287 -3.358 9.376 1.00 95.06 71 ALA A N 1
ATOM 567 C CA . ALA A 1 71 ? -3.465 -3.454 7.931 1.00 95.06 71 ALA A CA 1
ATOM 568 C C . ALA A 1 71 ? -2.124 -3.429 7.175 1.00 95.06 71 ALA A C 1
ATOM 570 O O . ALA A 1 71 ? -1.965 -4.185 6.215 1.00 95.06 71 ALA A O 1
ATOM 571 N N . ARG A 1 72 ? -1.140 -2.634 7.627 1.00 95.19 72 ARG A N 1
ATOM 572 C CA . ARG A 1 72 ? 0.237 -2.650 7.093 1.00 95.19 72 ARG A CA 1
ATOM 573 C C . ARG A 1 72 ? 0.871 -4.029 7.259 1.00 95.19 72 ARG A C 1
ATOM 575 O O . ARG A 1 72 ? 1.368 -4.581 6.279 1.00 95.19 72 ARG A O 1
ATOM 582 N N . TRP A 1 73 ? 0.801 -4.599 8.461 1.00 94.12 73 TRP A N 1
ATOM 583 C CA . TRP A 1 73 ? 1.315 -5.934 8.766 1.00 94.12 73 TRP A CA 1
ATOM 584 C C . TRP A 1 73 ? 0.653 -7.002 7.892 1.00 94.12 73 TRP A C 1
ATOM 586 O O . TRP A 1 73 ? 1.346 -7.779 7.236 1.00 94.12 73 TRP A O 1
ATOM 596 N N . TYR A 1 74 ? -0.680 -6.991 7.800 1.00 94.12 74 TYR A N 1
ATOM 597 C CA . TYR A 1 74 ? -1.430 -7.922 6.957 1.00 94.12 74 TYR A CA 1
ATOM 598 C C . TYR A 1 74 ? -1.017 -7.819 5.484 1.00 94.12 74 TYR A C 1
ATOM 600 O O . TYR A 1 74 ? -0.753 -8.830 4.828 1.00 94.12 74 TYR A O 1
ATOM 608 N N . LEU A 1 75 ? -0.946 -6.595 4.953 1.00 93.75 75 LEU A N 1
ATOM 609 C CA . LEU A 1 75 ? -0.621 -6.370 3.553 1.00 93.75 75 LEU A CA 1
ATOM 610 C C . LEU A 1 75 ? 0.812 -6.818 3.248 1.00 93.75 75 LEU A C 1
ATOM 612 O O . LEU A 1 75 ? 1.006 -7.570 2.295 1.00 93.75 75 LEU A O 1
ATOM 616 N N . TRP A 1 76 ? 1.784 -6.458 4.084 1.00 94.12 76 TRP A N 1
ATOM 617 C CA . TRP A 1 76 ? 3.164 -6.940 3.989 1.00 94.12 76 TRP A CA 1
ATOM 618 C C . TRP A 1 76 ? 3.248 -8.473 4.013 1.00 94.12 76 TRP A C 1
ATOM 620 O O . TRP A 1 76 ? 3.892 -9.081 3.154 1.00 94.12 76 TRP A O 1
ATOM 630 N N . HIS A 1 77 ? 2.523 -9.119 4.930 1.00 93.12 77 HIS A N 1
ATOM 631 C CA . HIS A 1 77 ? 2.484 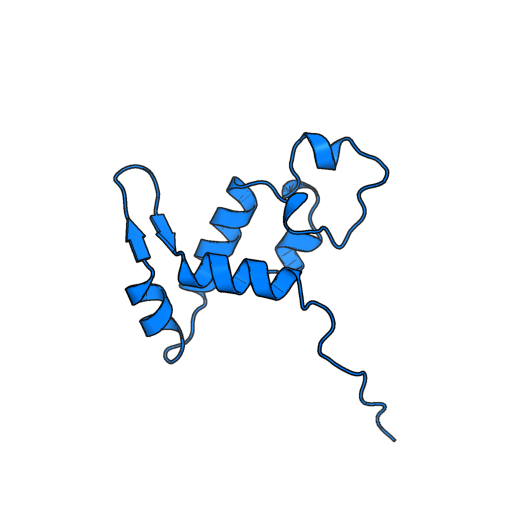-10.577 5.028 1.00 93.12 77 HIS A CA 1
ATOM 632 C C . HIS A 1 77 ? 1.890 -11.199 3.751 1.00 93.12 77 HIS A C 1
ATOM 634 O O . HIS A 1 77 ? 2.401 -12.190 3.228 1.00 93.12 77 HIS A O 1
ATOM 640 N N . SER A 1 78 ? 0.861 -10.574 3.169 1.00 91.81 78 SER A N 1
ATOM 641 C CA . SER A 1 78 ? 0.237 -11.037 1.921 1.00 91.81 78 SER A CA 1
ATOM 642 C C . SER A 1 78 ? 1.173 -11.005 0.702 1.00 91.81 78 SER A C 1
ATOM 644 O O . SER A 1 78 ? 1.000 -11.813 -0.217 1.00 91.81 78 SER A O 1
ATOM 646 N N . PHE A 1 79 ? 2.158 -10.095 0.683 1.00 91.94 79 PHE A N 1
ATOM 647 C CA . PHE A 1 79 ? 3.194 -10.039 -0.354 1.00 91.94 79 PHE A CA 1
ATOM 648 C C . PHE A 1 79 ? 4.186 -11.198 -0.217 1.00 91.94 79 PHE A C 1
ATOM 650 O O . PHE A 1 79 ? 4.568 -11.787 -1.225 1.00 91.94 79 PHE A O 1
ATOM 657 N N . ARG A 1 80 ? 4.565 -11.558 1.015 1.00 86.12 80 ARG A N 1
ATOM 658 C CA . ARG A 1 80 ? 5.533 -12.633 1.284 1.00 86.12 80 ARG A CA 1
ATOM 659 C C . ARG A 1 80 ? 4.975 -14.026 1.007 1.00 86.12 80 ARG A C 1
ATOM 661 O O . ARG A 1 80 ? 5.662 -14.856 0.426 1.00 86.12 80 ARG A O 1
ATOM 668 N N . TYR A 1 81 ? 3.712 -14.270 1.349 1.00 83.12 81 TYR A N 1
ATOM 669 C CA . TYR A 1 81 ? 3.087 -15.593 1.221 1.00 83.12 81 TYR A CA 1
ATOM 670 C C . TYR A 1 81 ? 2.192 -15.708 -0.015 1.00 83.12 81 TYR A C 1
ATOM 672 O O . TYR A 1 81 ? 1.124 -16.320 0.015 1.00 83.12 81 TYR A O 1
ATOM 680 N N . ARG A 1 82 ? 2.631 -15.126 -1.139 1.00 70.38 82 ARG A N 1
ATOM 681 C CA . ARG A 1 82 ? 1.861 -15.074 -2.393 1.00 70.38 82 ARG A CA 1
ATOM 682 C C . ARG A 1 82 ? 1.471 -16.454 -2.956 1.00 70.38 82 ARG A C 1
ATOM 684 O O . ARG A 1 82 ? 0.599 -16.506 -3.819 1.00 70.38 82 ARG A O 1
ATOM 691 N N . LEU A 1 83 ? 2.074 -17.538 -2.455 1.00 56.38 83 LEU A N 1
ATOM 692 C CA . LEU A 1 83 ? 1.996 -18.908 -2.973 1.00 56.38 83 LEU A CA 1
ATOM 693 C C . LEU A 1 83 ? 1.466 -19.948 -1.963 1.00 56.38 83 LEU A C 1
ATOM 695 O O . LEU A 1 83 ? 1.966 -21.065 -1.912 1.00 56.38 83 LEU A O 1
ATOM 699 N N . VAL A 1 84 ? 0.423 -19.637 -1.187 1.00 48.50 84 VAL A N 1
ATOM 700 C CA . VAL A 1 84 ? -0.329 -20.672 -0.438 1.00 48.50 84 VAL A CA 1
ATOM 701 C C . VAL A 1 84 ? -1.720 -20.867 -1.043 1.00 48.50 84 VAL A C 1
ATOM 703 O O . VAL A 1 84 ? -2.749 -20.657 -0.408 1.00 48.50 84 VAL A O 1
ATOM 706 N N . ARG A 1 85 ? -1.759 -21.249 -2.320 1.00 51.06 85 ARG A N 1
ATOM 707 C CA . ARG A 1 85 ? -2.872 -22.021 -2.883 1.00 51.06 85 ARG A CA 1
ATOM 708 C C . ARG A 1 85 ? -2.265 -23.117 -3.755 1.00 51.06 85 ARG A C 1
ATOM 710 O O . ARG A 1 85 ? -1.877 -22.809 -4.880 1.00 51.06 85 ARG A O 1
ATOM 717 N N . PRO A 1 86 ? -2.136 -24.365 -3.267 1.00 46.34 86 PRO A N 1
ATOM 718 C CA . PRO A 1 86 ? -1.893 -25.474 -4.171 1.00 46.34 86 PRO A CA 1
ATOM 719 C C . PRO A 1 86 ? -3.053 -25.520 -5.165 1.00 46.34 86 PRO A C 1
ATOM 721 O O . PRO A 1 86 ? -4.227 -25.463 -4.788 1.00 46.34 86 PRO A O 1
ATOM 724 N N . PHE A 1 87 ? -2.696 -25.553 -6.442 1.00 55.31 87 PHE A N 1
ATOM 725 C CA . PHE A 1 87 ? -3.592 -25.855 -7.545 1.00 55.31 87 PHE A CA 1
ATOM 726 C C . PHE A 1 87 ? -4.349 -27.142 -7.181 1.00 55.31 87 PHE A C 1
ATOM 728 O O . PHE A 1 87 ? -3.719 -28.181 -6.999 1.00 55.31 87 PHE A O 1
ATOM 735 N N . ARG A 1 88 ? -5.674 -27.088 -6.997 1.00 53.44 88 ARG A N 1
ATOM 736 C CA . ARG A 1 88 ? -6.480 -28.315 -6.985 1.00 53.44 88 ARG A CA 1
ATOM 737 C C . ARG A 1 88 ? -6.825 -28.609 -8.442 1.00 53.44 88 ARG A C 1
ATOM 739 O O . ARG A 1 88 ? -7.622 -27.851 -8.995 1.00 53.44 88 ARG A O 1
ATOM 746 N N . PRO A 1 89 ? -6.236 -29.633 -9.080 1.00 53.22 89 PRO A N 1
ATOM 747 C CA . PRO A 1 89 ? -6.767 -30.091 -10.349 1.00 53.22 89 PRO A CA 1
ATOM 748 C C . PRO A 1 89 ? -8.168 -30.652 -10.078 1.00 53.22 89 PRO A C 1
ATOM 750 O O . PRO A 1 89 ? -8.359 -31.459 -9.167 1.00 53.22 89 PRO A O 1
ATOM 753 N N . VAL A 1 90 ? -9.154 -30.151 -10.816 1.00 66.44 90 VAL A N 1
ATOM 754 C CA . VAL A 1 90 ? -10.477 -30.773 -10.900 1.00 66.44 90 VAL A CA 1
ATOM 755 C C . VAL A 1 90 ? -10.280 -32.057 -11.710 1.00 66.44 90 VAL A C 1
ATOM 757 O O . VAL A 1 90 ? -9.722 -31.987 -12.805 1.00 66.44 90 VAL A O 1
ATOM 760 N N . GLN A 1 91 ? -10.628 -33.203 -11.117 1.00 53.12 91 GLN A N 1
ATOM 761 C CA . GLN A 1 91 ? -10.727 -34.491 -11.813 1.00 53.12 91 GLN A CA 1
ATOM 762 C C . GLN A 1 91 ? -12.003 -34.538 -12.648 1.00 53.12 91 GLN A C 1
ATOM 764 O O . GLN A 1 91 ? -13.016 -33.972 -12.175 1.00 53.12 91 GLN A O 1
#

Organism: Tanacetum cinerariifolium (NCBI:txid118510)

Foldseek 3Di:
DLQVLQQDLVQFDPVLNPDPVQDGSGAPVRGDPVSLQVQLVVCQVPDDPVCNVVQVVQWDDDPVDIDGVSSSVVSNVCRVPVPPDDDDDDD